Protein AF-A0A920MSK6-F1 (afdb_monomer_lite)

Radius of gyration: 13.4 Å; chains: 1; bounding box: 31×24×31 Å

Foldseek 3Di:
DPPVVQVVQLPQADQADPVGDGNFAAADDAQDDPPHSRYGHHDHPCVVVRVVVRVVRSVVVVVCSVVVVVVVVVVD

Secondary structure (DSSP, 8-state):
---HHHHHTTTT--SB-TTS-B---EEESSPPPTT-TTEEEPPTT-HHHHHHHHHHHHHHHHHHHHHHHHHHHHT-

Structure (mmCIF, N/CA/C/O backbone):
data_AF-A0A920MSK6-F1
#
_entry.id   AF-A0A920MSK6-F1
#
loop_
_atom_site.group_PDB
_atom_site.id
_atom_site.type_symbol
_atom_site.label_atom_id
_atom_site.label_alt_id
_atom_site.label_comp_id
_atom_site.label_asym_id
_atom_site.label_entity_id
_atom_site.label_seq_id
_atom_site.pdbx_PDB_ins_code
_atom_site.Cartn_x
_atom_site.Cartn_y
_atom_site.Cartn_z
_atom_site.occupancy
_atom_site.B_iso_or_equiv
_atom_site.auth_seq_id
_atom_site.auth_comp_id
_atom_site.auth_asym_id
_atom_site.auth_atom_id
_atom_site.pdbx_PDB_model_num
ATOM 1 N N . MET A 1 1 ? -0.480 7.754 -11.568 1.00 61.44 1 MET A N 1
ATOM 2 C CA . MET A 1 1 ? -0.302 6.276 -11.590 1.00 61.44 1 MET A CA 1
ATOM 3 C C . MET A 1 1 ? -1.592 5.712 -12.158 1.00 61.44 1 MET A C 1
ATOM 5 O O . MET A 1 1 ? -2.416 5.165 -11.437 1.00 61.44 1 MET A O 1
ATOM 9 N N . ASP A 1 2 ? -1.799 5.928 -13.455 1.00 71.50 2 ASP A N 1
ATOM 10 C CA . ASP A 1 2 ? -3.158 5.949 -14.033 1.00 71.50 2 ASP A CA 1
ATOM 11 C C . ASP A 1 2 ? -3.353 4.800 -15.025 1.00 71.50 2 ASP A C 1
ATOM 13 O O . ASP A 1 2 ? -4.277 4.778 -15.830 1.00 71.50 2 ASP A O 1
ATOM 17 N N . LYS A 1 3 ? -2.428 3.836 -14.987 1.00 82.12 3 LYS A N 1
ATOM 18 C CA . LYS A 1 3 ? -2.468 2.634 -15.808 1.00 82.12 3 LYS A CA 1
ATOM 19 C C . LYS A 1 3 ? -3.538 1.700 -15.227 1.00 82.12 3 LYS A C 1
ATOM 21 O O . LYS A 1 3 ? -3.352 1.241 -14.098 1.00 82.12 3 LYS A O 1
ATOM 26 N N . PRO A 1 4 ? -4.598 1.354 -15.982 1.00 83.25 4 PRO A N 1
ATOM 27 C CA . PRO A 1 4 ? -5.684 0.51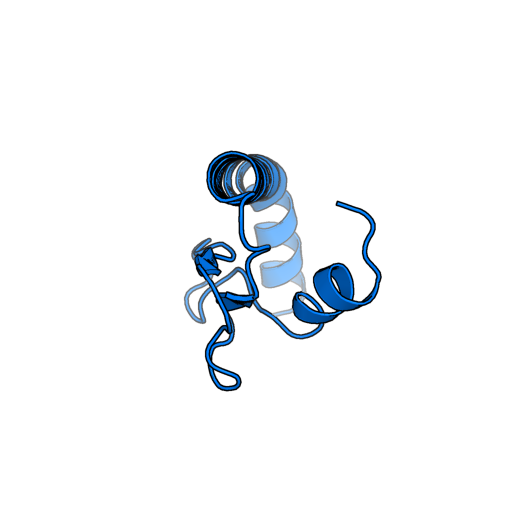6 -15.468 1.00 83.25 4 PRO A CA 1
ATOM 28 C C . PRO A 1 4 ? -5.200 -0.849 -14.974 1.00 83.25 4 PRO A C 1
ATOM 30 O O . PRO A 1 4 ? -5.634 -1.324 -13.933 1.00 83.25 4 PRO A O 1
ATOM 33 N N . TRP A 1 5 ? -4.226 -1.447 -15.669 1.00 83.56 5 TRP A N 1
ATOM 34 C CA . TRP A 1 5 ? -3.636 -2.723 -15.257 1.00 83.56 5 TRP A CA 1
ATOM 35 C C . TRP A 1 5 ? -2.957 -2.645 -13.882 1.00 83.56 5 TRP A C 1
ATOM 37 O O . TRP A 1 5 ? -3.025 -3.600 -13.121 1.00 83.56 5 TRP A O 1
ATOM 47 N N . PHE A 1 6 ? -2.341 -1.508 -13.542 1.00 81.81 6 PHE A N 1
ATOM 48 C CA . PHE A 1 6 ? -1.667 -1.326 -12.257 1.00 81.81 6 PHE A CA 1
ATOM 49 C C . PHE A 1 6 ? -2.689 -1.133 -11.139 1.00 81.81 6 PHE A C 1
ATOM 51 O O . PHE A 1 6 ? -2.549 -1.733 -10.084 1.00 81.81 6 PHE A O 1
ATOM 58 N N . GLN A 1 7 ? -3.745 -0.352 -11.381 1.00 83.81 7 GLN A N 1
ATOM 59 C CA . GLN A 1 7 ? -4.833 -0.166 -10.415 1.00 83.81 7 GLN A CA 1
ATOM 60 C C . GLN A 1 7 ? -5.583 -1.477 -10.143 1.00 83.81 7 GLN A C 1
ATOM 62 O O . GLN A 1 7 ? -5.896 -1.779 -8.994 1.00 83.81 7 GLN A O 1
AT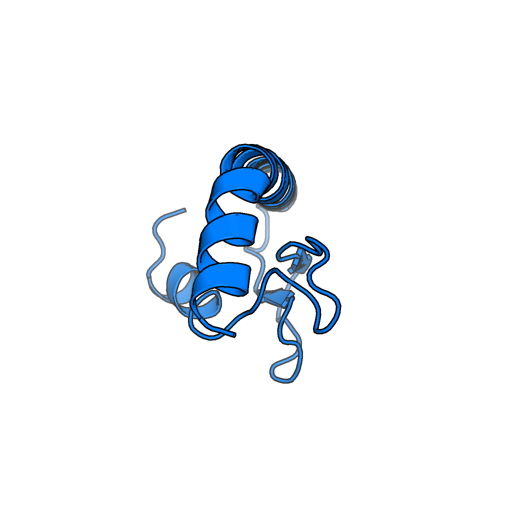OM 67 N N . ASN A 1 8 ? -5.788 -2.297 -11.176 1.00 85.56 8 ASN A N 1
ATOM 68 C CA . ASN A 1 8 ? -6.423 -3.606 -11.038 1.00 85.56 8 ASN A CA 1
ATOM 69 C C . ASN A 1 8 ? -5.625 -4.571 -10.152 1.00 85.56 8 ASN A C 1
ATOM 71 O O . ASN A 1 8 ? -6.234 -5.412 -9.498 1.00 85.56 8 ASN A O 1
ATOM 75 N N . ASN A 1 9 ? -4.298 -4.427 -10.059 1.00 83.88 9 ASN A N 1
ATOM 76 C CA . ASN A 1 9 ? -3.481 -5.275 -9.185 1.00 83.88 9 ASN A CA 1
ATOM 77 C C . ASN A 1 9 ? -3.789 -5.080 -7.691 1.00 83.88 9 ASN A C 1
ATOM 79 O O . ASN A 1 9 ? -3.476 -5.960 -6.894 1.00 83.88 9 ASN A O 1
ATOM 83 N N . PHE A 1 10 ? -4.413 -3.961 -7.304 1.00 83.75 10 PHE A N 1
ATOM 84 C CA . PHE A 1 10 ? -4.830 -3.701 -5.922 1.00 83.75 10 PHE A CA 1
ATOM 85 C C . PHE A 1 10 ? -6.191 -4.322 -5.583 1.00 83.75 10 PHE A C 1
ATOM 87 O O . PHE A 1 10 ? -6.529 -4.457 -4.408 1.00 83.75 10 PHE A O 1
ATOM 94 N N . VAL A 1 11 ? -6.991 -4.699 -6.584 1.00 84.31 11 VAL A N 1
ATOM 95 C CA . VAL A 1 11 ? -8.320 -5.276 -6.357 1.00 84.31 11 VAL A CA 1
ATOM 96 C C . VAL A 1 11 ? -8.169 -6.669 -5.746 1.00 84.31 11 VAL A C 1
ATOM 98 O O . VAL A 1 11 ? -7.469 -7.523 -6.281 1.00 84.31 11 VAL A O 1
ATOM 101 N N . GLY A 1 12 ? -8.825 -6.898 -4.607 1.00 83.50 12 GLY A N 1
ATOM 102 C CA . GLY A 1 12 ? -8.757 -8.163 -3.866 1.00 83.50 12 GLY A CA 1
ATOM 103 C C . GLY A 1 12 ? -7.567 -8.281 -2.908 1.00 83.50 12 GLY A C 1
ATOM 104 O O . GLY A 1 12 ? -7.551 -9.199 -2.092 1.00 83.50 12 GLY A O 1
ATOM 105 N N . LYS A 1 13 ? -6.615 -7.340 -2.949 1.00 86.94 13 LYS A N 1
ATOM 106 C CA . LYS A 1 13 ? -5.519 -7.272 -1.977 1.00 86.94 13 LYS A CA 1
ATOM 107 C C . LYS A 1 13 ? -6.017 -6.764 -0.630 1.00 86.94 13 LYS A C 1
ATOM 109 O O . LYS A 1 13 ? -6.997 -6.020 -0.537 1.00 86.94 13 LYS A O 1
ATOM 114 N N . ARG A 1 14 ? -5.320 -7.162 0.428 1.00 86.81 14 ARG A N 1
ATOM 115 C CA . ARG A 1 14 ? -5.585 -6.734 1.801 1.00 86.81 14 ARG A CA 1
ATOM 116 C C . ARG A 1 14 ? -4.446 -5.844 2.270 1.00 86.81 14 ARG A C 1
ATOM 118 O O . ARG A 1 14 ? -3.322 -5.948 1.807 1.00 86.81 14 ARG A O 1
ATOM 125 N N . PHE A 1 15 ? -4.759 -4.942 3.190 1.00 86.06 15 PHE A N 1
ATOM 126 C CA . PHE A 1 15 ? -3.786 -4.047 3.831 1.00 86.06 15 PHE A CA 1
ATOM 127 C C . PHE A 1 15 ? -3.796 -4.186 5.361 1.00 86.06 15 PHE A C 1
ATOM 129 O O . PHE A 1 15 ? -3.100 -3.456 6.069 1.00 86.06 15 PHE A O 1
ATOM 136 N N . ILE A 1 16 ? -4.602 -5.122 5.864 1.00 85.38 16 ILE A N 1
ATOM 137 C CA . ILE A 1 16 ? -4.810 -5.453 7.271 1.00 85.38 16 ILE A CA 1
ATOM 138 C C . ILE A 1 16 ? -4.560 -6.956 7.422 1.00 85.38 16 ILE A C 1
ATOM 140 O O . ILE A 1 16 ? -5.019 -7.721 6.573 1.00 85.38 16 ILE A O 1
ATOM 144 N N . ASP A 1 17 ? -3.863 -7.362 8.481 1.00 84.56 17 ASP A N 1
ATOM 145 C CA . ASP A 1 17 ? -3.691 -8.778 8.824 1.00 84.56 17 ASP A CA 1
ATOM 146 C C . ASP A 1 17 ? -4.920 -9.354 9.560 1.00 84.56 17 ASP A C 1
ATOM 148 O O . ASP A 1 17 ? -5.806 -8.626 10.011 1.00 84.56 17 ASP A O 1
ATOM 152 N N . ASP A 1 18 ? -4.964 -10.673 9.756 1.00 82.12 18 ASP A N 1
ATOM 153 C CA . ASP A 1 18 ? -6.068 -11.334 10.476 1.00 82.12 18 ASP A CA 1
ATOM 154 C C . ASP A 1 18 ? -6.194 -10.894 11.949 1.00 82.12 18 ASP A C 1
ATOM 156 O O . ASP A 1 18 ? -7.210 -11.137 12.598 1.00 82.12 18 ASP A O 1
ATOM 160 N N . LYS A 1 19 ? -5.169 -10.227 12.493 1.00 79.56 19 LYS A N 1
ATOM 161 C CA . LYS A 1 19 ? -5.146 -9.672 13.853 1.00 79.56 19 LYS A CA 1
ATOM 162 C C . LYS A 1 19 ? -5.613 -8.212 13.898 1.00 79.56 19 LYS A C 1
ATOM 164 O O . LYS A 1 19 ? -5.697 -7.632 14.980 1.00 79.56 19 LYS A O 1
ATOM 169 N N . GLY A 1 20 ? -5.928 -7.608 12.753 1.00 78.44 20 GLY A N 1
ATOM 170 C CA . GLY A 1 20 ? -6.381 -6.228 12.646 1.00 78.44 20 GLY A CA 1
ATOM 171 C C . GLY A 1 20 ? -5.266 -5.175 12.608 1.00 78.44 20 GLY A C 1
ATOM 172 O O . GLY A 1 20 ? -5.582 -3.982 12.697 1.00 78.44 20 GLY A O 1
ATOM 173 N N . ASN A 1 21 ? -4.001 -5.566 12.454 1.00 83.75 21 ASN A N 1
ATOM 174 C CA . ASN A 1 21 ? -2.873 -4.650 12.304 1.00 83.75 21 ASN A CA 1
ATOM 175 C C . ASN A 1 21 ? -2.750 -4.162 10.862 1.00 83.75 21 ASN A C 1
ATOM 177 O O . ASN A 1 21 ? -2.930 -4.921 9.910 1.00 83.75 21 ASN A O 1
ATOM 181 N N . LEU A 1 22 ? -2.396 -2.887 10.706 1.00 84.56 22 LEU A N 1
ATOM 182 C CA . LEU A 1 22 ? -2.116 -2.294 9.407 1.00 84.56 22 LEU A CA 1
ATOM 183 C C . LEU A 1 22 ? -0.751 -2.761 8.892 1.00 84.56 22 LEU A C 1
ATOM 185 O O . LEU A 1 22 ? 0.284 -2.334 9.401 1.00 84.56 22 LEU A O 1
ATOM 189 N N . VAL A 1 23 ? -0.767 -3.614 7.870 1.00 84.25 23 VAL A N 1
ATOM 190 C CA . VAL A 1 23 ? 0.434 -4.127 7.192 1.00 84.25 23 VAL A CA 1
ATOM 191 C C . VAL A 1 23 ? 0.728 -3.386 5.885 1.00 84.25 23 VAL A C 1
ATOM 193 O O . VAL A 1 23 ? 1.882 -3.319 5.473 1.00 84.25 23 VAL A O 1
ATOM 196 N N . GLY A 1 24 ? -0.283 -2.753 5.277 1.00 85.31 24 GLY A N 1
ATOM 197 C CA . GLY A 1 24 ? -0.138 -2.006 4.024 1.00 85.31 24 GLY A CA 1
ATOM 198 C C . GLY A 1 24 ? -0.090 -2.898 2.780 1.00 85.31 24 GLY A C 1
ATOM 199 O O . GLY A 1 24 ? -0.408 -4.082 2.840 1.00 85.31 24 GLY A O 1
ATOM 200 N N . ILE A 1 25 ? 0.279 -2.300 1.643 1.00 88.12 25 ILE A N 1
ATOM 201 C CA . ILE A 1 25 ? 0.482 -2.993 0.362 1.00 88.12 25 ILE A CA 1
ATOM 202 C C . ILE A 1 25 ? 1.859 -2.608 -0.168 1.00 88.12 25 ILE A C 1
ATOM 204 O O . ILE A 1 25 ? 2.163 -1.425 -0.320 1.00 88.12 25 ILE A O 1
ATOM 208 N N . LYS A 1 26 ? 2.673 -3.612 -0.478 1.00 87.06 26 LYS A N 1
ATOM 209 C CA . LYS A 1 26 ? 4.042 -3.458 -0.953 1.00 87.06 26 LYS A CA 1
ATOM 210 C C . LYS A 1 26 ? 4.095 -3.537 -2.473 1.00 87.06 26 LYS A C 1
ATOM 212 O O . LYS A 1 26 ? 3.562 -4.459 -3.089 1.00 87.06 26 LYS A O 1
ATOM 217 N N . VAL A 1 27 ? 4.788 -2.584 -3.088 1.00 87.25 27 VAL A N 1
ATOM 218 C CA . VAL A 1 27 ? 4.962 -2.540 -4.544 1.00 87.25 27 VAL A CA 1
ATOM 219 C C . VAL A 1 27 ? 6.322 -3.143 -4.894 1.00 87.25 27 VAL A C 1
ATOM 221 O O . VAL A 1 27 ? 7.363 -2.550 -4.605 1.00 87.25 27 VAL A O 1
ATOM 224 N N . VAL A 1 28 ? 6.347 -4.333 -5.499 1.00 86.81 28 VAL A N 1
ATOM 225 C CA . VAL A 1 28 ? 7.610 -5.048 -5.759 1.00 86.81 28 VAL A CA 1
ATOM 226 C C . VAL A 1 28 ? 8.207 -4.696 -7.117 1.00 86.81 28 VAL A C 1
ATOM 228 O O . VAL A 1 28 ? 7.504 -4.423 -8.082 1.00 86.81 28 VAL A O 1
ATOM 231 N N . LYS A 1 29 ? 9.537 -4.723 -7.241 1.00 80.06 29 LYS A N 1
ATOM 232 C CA . LYS A 1 29 ? 10.198 -4.474 -8.528 1.00 80.06 29 LYS A CA 1
ATOM 233 C C . LYS A 1 29 ? 9.975 -5.667 -9.468 1.00 80.06 29 LYS A C 1
ATOM 235 O O . LYS A 1 29 ? 10.676 -6.666 -9.359 1.00 80.06 29 LYS A O 1
ATOM 240 N N . GLY A 1 30 ? 9.048 -5.531 -10.414 1.00 81.38 30 GLY A N 1
ATOM 241 C CA . GLY A 1 30 ? 8.687 -6.588 -11.360 1.00 81.38 30 GLY A CA 1
ATOM 242 C C . GLY A 1 30 ? 7.285 -7.120 -11.085 1.00 81.38 30 GLY A C 1
ATOM 243 O O . GLY A 1 30 ? 6.378 -6.328 -10.845 1.00 81.38 30 GLY A O 1
ATOM 244 N N . LYS A 1 31 ? 7.115 -8.444 -11.142 1.00 82.25 31 LYS A N 1
ATOM 245 C CA . LYS A 1 31 ? 5.838 -9.100 -10.847 1.00 82.25 31 LYS A CA 1
ATOM 246 C C . LYS A 1 31 ? 5.750 -9.485 -9.371 1.00 82.25 31 LYS A C 1
ATOM 248 O O . LYS A 1 31 ? 6.702 -10.055 -8.841 1.00 82.25 31 LYS A O 1
ATOM 253 N N . ALA A 1 32 ? 4.624 -9.176 -8.744 1.00 86.00 32 ALA A N 1
ATOM 254 C CA . ALA A 1 32 ? 4.248 -9.665 -7.429 1.00 86.00 32 ALA A CA 1
ATOM 255 C C . ALA A 1 32 ? 3.888 -11.146 -7.472 1.00 86.00 32 ALA A C 1
ATOM 257 O O . ALA A 1 32 ? 3.508 -11.688 -8.514 1.00 86.00 32 ALA A O 1
ATOM 258 N N . ASP A 1 33 ? 4.000 -11.794 -6.315 1.00 82.69 33 ASP A N 1
ATOM 259 C CA . ASP A 1 33 ? 3.453 -13.131 -6.148 1.00 82.69 33 ASP A CA 1
ATOM 260 C C . ASP A 1 33 ? 1.924 -13.068 -6.266 1.00 82.69 33 ASP A C 1
ATOM 262 O O . ASP A 1 33 ? 1.249 -12.293 -5.582 1.00 82.69 33 ASP A O 1
ATOM 266 N N . VAL A 1 34 ? 1.373 -13.902 -7.146 1.00 78.00 34 VAL A N 1
ATOM 267 C CA . VAL A 1 34 ? -0.072 -14.006 -7.378 1.00 78.00 34 VAL A CA 1
ATOM 268 C C . VAL A 1 34 ? -0.793 -14.461 -6.107 1.00 78.00 34 VAL A C 1
ATOM 270 O O . VAL A 1 34 ? -1.927 -14.048 -5.875 1.00 78.00 34 VAL A O 1
ATOM 273 N N . ASN A 1 35 ? -0.118 -15.245 -5.261 1.00 82.31 35 ASN A N 1
ATOM 274 C CA . ASN A 1 35 ? -0.658 -15.749 -3.999 1.00 82.31 35 ASN A CA 1
ATOM 275 C C . ASN A 1 35 ? -0.476 -14.776 -2.827 1.00 82.31 35 ASN A C 1
ATOM 277 O O . ASN A 1 35 ? -0.948 -15.055 -1.728 1.00 82.31 35 ASN A O 1
ATOM 281 N N . SER A 1 36 ? 0.233 -13.660 -3.020 1.00 83.25 36 SER A N 1
ATOM 282 C CA . SER A 1 36 ? 0.441 -12.688 -1.951 1.00 83.25 36 SER A CA 1
ATOM 283 C C . SER A 1 36 ? -0.729 -11.721 -1.870 1.00 83.25 36 SER A C 1
ATOM 285 O O . SER A 1 36 ? -0.999 -10.980 -2.814 1.00 83.25 36 SER A O 1
ATOM 287 N N . ASP A 1 37 ? -1.386 -11.656 -0.717 1.00 84.81 37 ASP A N 1
ATOM 288 C CA . ASP A 1 37 ? -2.481 -10.711 -0.475 1.00 84.81 37 ASP A CA 1
ATOM 289 C C . ASP A 1 37 ? -2.009 -9.262 -0.291 1.00 84.81 37 ASP A C 1
ATOM 291 O O . ASP A 1 37 ? -2.831 -8.349 -0.327 1.00 84.81 37 ASP A O 1
ATOM 295 N N . TYR A 1 38 ? -0.701 -9.042 -0.127 1.00 87.75 38 TYR A N 1
ATOM 296 C CA . TYR A 1 38 ? -0.121 -7.757 0.278 1.00 87.75 38 TYR A CA 1
ATOM 297 C C . TYR A 1 38 ? 0.878 -7.190 -0.737 1.00 87.75 38 TYR A C 1
ATOM 299 O O . TYR A 1 38 ? 1.477 -6.147 -0.480 1.00 87.75 38 TYR A O 1
ATOM 307 N N . GLU A 1 39 ? 1.100 -7.857 -1.873 1.00 88.31 39 GLU A N 1
ATOM 308 C CA . GLU A 1 39 ? 2.059 -7.416 -2.892 1.00 88.31 39 GLU A CA 1
ATOM 309 C C . GLU A 1 39 ? 1.386 -7.118 -4.237 1.00 88.31 39 GLU A C 1
ATOM 311 O O . GLU A 1 39 ? 0.452 -7.805 -4.657 1.00 88.31 39 GLU A O 1
ATOM 316 N N . VAL A 1 40 ? 1.887 -6.088 -4.925 1.00 88.25 40 VAL A N 1
ATOM 317 C CA . VAL A 1 40 ? 1.441 -5.678 -6.268 1.00 88.25 40 VAL A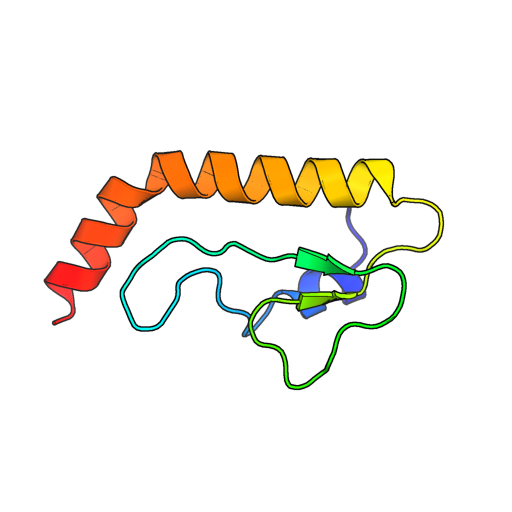 CA 1
ATOM 318 C C . VAL A 1 40 ? 2.623 -5.407 -7.196 1.00 88.25 40 VAL A C 1
ATOM 320 O O . VAL A 1 40 ? 3.710 -5.026 -6.746 1.00 88.25 40 VAL A O 1
ATOM 323 N N . ASP A 1 41 ? 2.408 -5.598 -8.500 1.00 86.94 41 ASP A N 1
ATOM 324 C CA . ASP A 1 41 ? 3.444 -5.384 -9.514 1.00 86.94 41 ASP A CA 1
ATOM 325 C C . ASP A 1 41 ? 3.915 -3.933 -9.523 1.00 86.94 41 ASP A C 1
ATOM 327 O O . ASP A 1 41 ? 3.113 -3.005 -9.624 1.00 86.94 41 ASP A O 1
ATOM 331 N N . GLY A 1 42 ? 5.224 -3.726 -9.499 1.00 84.38 42 GLY A N 1
ATOM 332 C CA . GLY A 1 42 ? 5.825 -2.408 -9.629 1.00 84.38 42 GLY A CA 1
ATOM 333 C C . GLY A 1 42 ? 6.080 -2.015 -11.073 1.00 84.38 42 GLY A C 1
ATOM 334 O O . GLY A 1 42 ? 6.338 -2.834 -11.957 1.00 84.38 42 GLY A O 1
ATOM 335 N N . ILE A 1 43 ? 6.078 -0.707 -11.313 1.00 82.50 43 ILE A N 1
ATOM 336 C CA . ILE A 1 43 ? 6.417 -0.154 -12.621 1.00 82.50 43 ILE A CA 1
ATOM 337 C C . ILE A 1 43 ? 7.941 -0.071 -12.745 1.00 82.50 43 ILE A C 1
ATOM 339 O O . ILE A 1 43 ? 8.610 0.636 -11.986 1.00 82.50 43 ILE A O 1
ATOM 343 N N . SER A 1 44 ? 8.494 -0.782 -13.731 1.00 80.38 44 SER A N 1
ATOM 344 C CA . SER A 1 44 ? 9.926 -0.724 -14.043 1.00 80.38 44 SER A CA 1
ATOM 345 C C . SER A 1 44 ? 10.366 0.719 -14.318 1.00 80.38 44 SER A C 1
ATOM 347 O O . SER A 1 44 ? 9.717 1.439 -15.073 1.00 80.38 44 SER A O 1
ATOM 349 N N . GLY A 1 45 ? 11.454 1.154 -13.676 1.00 80.31 45 GLY A N 1
ATOM 350 C CA . GLY A 1 45 ? 11.970 2.526 -13.772 1.00 80.31 45 GLY A CA 1
ATOM 351 C C . GLY A 1 45 ? 11.299 3.547 -12.842 1.00 80.31 45 GLY A C 1
ATOM 352 O O . GLY A 1 45 ? 11.792 4.663 -12.731 1.00 80.31 45 GLY A O 1
ATOM 353 N N . ALA A 1 46 ? 10.240 3.174 -12.114 1.00 83.19 46 ALA A N 1
ATOM 354 C CA . ALA A 1 46 ? 9.516 4.060 -11.197 1.00 83.19 46 ALA A CA 1
ATOM 355 C C . ALA A 1 46 ? 9.610 3.608 -9.726 1.00 83.19 46 ALA A C 1
ATOM 357 O O . ALA A 1 46 ? 8.660 3.758 -8.954 1.00 83.19 46 ALA A O 1
ATOM 358 N N . THR A 1 47 ? 10.750 3.044 -9.313 1.00 81.38 47 THR A N 1
ATOM 359 C CA . THR A 1 47 ? 10.948 2.518 -7.948 1.00 81.38 47 THR A CA 1
ATOM 360 C C . THR A 1 47 ? 10.752 3.590 -6.873 1.00 81.38 47 THR A C 1
ATOM 362 O O . THR A 1 47 ? 10.115 3.326 -5.858 1.00 81.38 47 THR A O 1
ATOM 365 N N . ILE A 1 48 ? 11.255 4.811 -7.096 1.00 83.38 48 ILE A N 1
ATOM 366 C CA . ILE A 1 48 ? 11.126 5.924 -6.137 1.00 83.38 48 ILE A CA 1
ATOM 367 C C . ILE A 1 48 ? 9.652 6.303 -5.962 1.00 83.38 48 ILE A C 1
ATOM 369 O O . ILE A 1 48 ? 9.167 6.394 -4.837 1.00 83.38 48 ILE A O 1
ATOM 373 N N . THR A 1 49 ? 8.920 6.450 -7.068 1.00 84.81 49 THR A N 1
ATOM 374 C CA . THR A 1 49 ? 7.484 6.755 -7.044 1.00 84.81 49 THR A CA 1
ATOM 375 C C . THR A 1 49 ? 6.681 5.633 -6.389 1.00 84.81 49 THR A C 1
ATOM 377 O O . THR A 1 49 ? 5.771 5.912 -5.618 1.00 84.81 49 THR A O 1
ATOM 380 N N . SER A 1 50 ? 7.041 4.373 -6.647 1.00 83.69 50 SER A N 1
ATOM 381 C CA . SER A 1 50 ? 6.385 3.199 -6.053 1.00 83.69 50 SER A CA 1
ATOM 382 C C . SER A 1 50 ? 6.563 3.163 -4.533 1.00 83.69 50 SER A C 1
ATOM 384 O O . SER A 1 50 ? 5.594 2.974 -3.807 1.00 83.69 50 SER A O 1
ATOM 386 N N . LYS A 1 51 ? 7.777 3.441 -4.043 1.00 84.31 51 LYS A N 1
ATOM 387 C CA . LYS A 1 51 ? 8.068 3.510 -2.604 1.00 84.31 51 LYS A CA 1
ATOM 388 C C . LYS A 1 51 ? 7.389 4.702 -1.922 1.00 84.31 51 LYS A C 1
ATOM 390 O O . LYS A 1 51 ? 6.929 4.593 -0.785 1.00 84.31 51 LYS A O 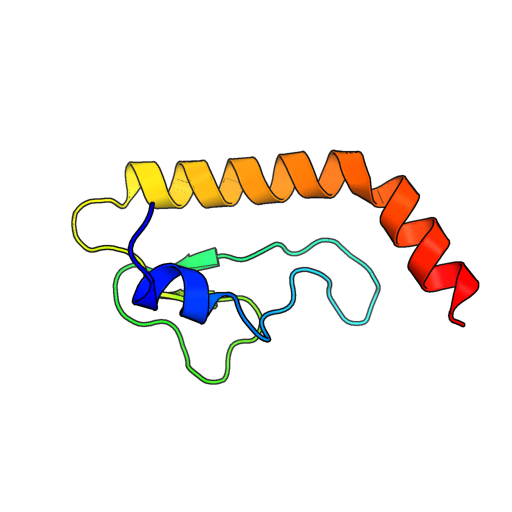1
ATOM 395 N N . GLY A 1 52 ? 7.310 5.836 -2.620 1.00 86.75 52 GLY A N 1
ATOM 396 C CA . GLY A 1 52 ? 6.548 6.998 -2.164 1.00 86.75 52 GLY A CA 1
ATOM 397 C C . GLY A 1 52 ? 5.057 6.685 -2.032 1.00 86.75 52 GLY A C 1
ATOM 398 O O . GLY A 1 52 ? 4.463 7.010 -1.011 1.00 86.75 52 GLY A O 1
ATOM 399 N N . LEU A 1 53 ? 4.478 5.993 -3.020 1.00 85.25 53 LEU A N 1
ATOM 400 C CA . LEU A 1 53 ? 3.082 5.554 -2.990 1.00 85.25 53 LEU A CA 1
ATOM 401 C C . LEU A 1 53 ? 2.807 4.572 -1.844 1.00 85.25 53 LEU A C 1
ATOM 403 O O . LEU A 1 53 ? 1.816 4.741 -1.147 1.00 85.25 53 LEU A O 1
ATOM 407 N N . GLU A 1 54 ? 3.678 3.585 -1.628 1.00 85.69 54 GLU A N 1
ATOM 408 C CA . GLU A 1 54 ? 3.573 2.634 -0.511 1.00 85.69 54 GLU A CA 1
ATOM 409 C C . GLU A 1 54 ? 3.544 3.358 0.842 1.00 85.69 54 GLU A C 1
ATOM 411 O O . GLU A 1 54 ? 2.653 3.131 1.659 1.00 85.69 54 GLU A O 1
ATOM 416 N N . THR A 1 55 ? 4.480 4.288 1.048 1.00 87.94 55 THR A N 1
ATOM 417 C CA . THR A 1 55 ? 4.571 5.058 2.298 1.00 87.94 55 THR A CA 1
ATOM 418 C C . THR A 1 55 ? 3.343 5.944 2.484 1.00 87.94 55 THR A C 1
ATOM 420 O O . THR A 1 55 ? 2.723 5.934 3.545 1.00 87.94 55 THR A O 1
ATOM 423 N N . PHE A 1 56 ? 2.952 6.662 1.428 1.00 88.12 56 PHE A N 1
ATOM 424 C CA . PHE A 1 56 ? 1.769 7.515 1.433 1.00 88.12 56 PHE A CA 1
ATOM 425 C C . PHE A 1 56 ? 0.506 6.718 1.760 1.00 88.12 56 PHE A C 1
ATOM 427 O O . PHE A 1 56 ? -0.281 7.149 2.594 1.00 88.12 56 PHE A O 1
ATOM 434 N N . LEU A 1 57 ? 0.333 5.542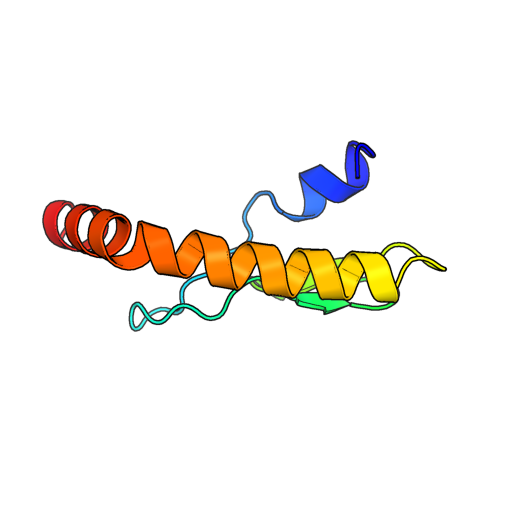 1.153 1.00 86.62 57 LEU A N 1
ATOM 435 C CA . LEU A 1 57 ? -0.821 4.683 1.385 1.00 86.62 57 LEU A CA 1
ATOM 436 C C . LEU A 1 57 ? -0.892 4.227 2.846 1.00 86.62 57 LEU A C 1
ATOM 438 O O . LEU A 1 57 ? -1.949 4.326 3.461 1.00 86.62 57 LEU A O 1
ATOM 442 N N . VAL A 1 58 ? 0.221 3.764 3.423 1.00 87.06 58 VAL A N 1
ATOM 443 C CA . VAL A 1 58 ? 0.266 3.353 4.836 1.00 87.06 58 VAL A CA 1
ATOM 444 C C . VAL A 1 58 ? -0.044 4.527 5.761 1.00 87.06 58 VAL A C 1
ATOM 446 O O . VAL A 1 58 ? -0.845 4.383 6.684 1.00 87.06 58 VAL A O 1
ATOM 449 N N . ASP A 1 59 ? 0.548 5.692 5.514 1.00 89.81 59 ASP A N 1
ATOM 450 C CA . ASP A 1 59 ? 0.327 6.872 6.348 1.00 89.81 59 ASP A CA 1
ATOM 451 C C . ASP A 1 59 ? -1.104 7.400 6.247 1.00 89.81 59 ASP A C 1
ATOM 453 O O . ASP A 1 59 ? -1.672 7.821 7.256 1.00 89.81 59 ASP A O 1
ATOM 457 N N . ASP A 1 60 ? -1.725 7.348 5.069 1.00 89.12 60 ASP A N 1
ATOM 458 C CA . ASP A 1 60 ? -3.124 7.740 4.920 1.00 89.12 60 ASP A CA 1
ATOM 459 C C . ASP A 1 60 ? -4.053 6.725 5.594 1.00 89.12 60 ASP A C 1
ATOM 461 O O . ASP A 1 60 ? -4.907 7.108 6.394 1.00 89.12 60 ASP A O 1
ATOM 465 N N . LEU A 1 61 ? -3.828 5.422 5.393 1.00 86.69 61 LEU A N 1
ATOM 466 C CA . LEU A 1 61 ? -4.598 4.366 6.056 1.00 86.69 61 LEU A CA 1
ATOM 467 C C . LEU A 1 61 ? -4.491 4.429 7.586 1.00 86.69 61 LEU A C 1
ATOM 469 O O . LEU A 1 61 ? -5.480 4.162 8.268 1.00 86.69 61 LEU A O 1
ATOM 473 N N . ARG A 1 62 ? -3.341 4.841 8.141 1.00 87.69 62 ARG A N 1
ATOM 474 C CA . ARG A 1 62 ? -3.183 5.105 9.583 1.00 87.69 62 ARG A CA 1
ATOM 475 C C . ARG A 1 62 ? -4.120 6.197 10.084 1.00 87.69 62 ARG A C 1
ATOM 477 O O . ARG A 1 62 ? -4.704 6.048 11.153 1.00 87.69 62 ARG A O 1
ATOM 484 N N . LYS A 1 63 ? -4.315 7.276 9.321 1.00 89.50 63 LYS A N 1
ATOM 485 C CA . LYS A 1 63 ? -5.249 8.352 9.707 1.00 89.50 63 LYS A CA 1
ATOM 486 C C . LYS A 1 63 ? -6.689 7.845 9.774 1.00 89.50 63 LYS A C 1
ATOM 488 O O . LYS A 1 63 ? -7.449 8.269 10.640 1.00 89.50 63 LYS A O 1
ATOM 493 N N . TYR A 1 64 ? -7.045 6.912 8.893 1.00 87.44 64 TYR A N 1
ATOM 494 C CA . TYR A 1 64 ? -8.360 6.268 8.873 1.00 87.44 64 TYR A CA 1
ATOM 495 C C . TYR A 1 64 ? -8.462 5.047 9.798 1.00 87.44 64 TYR A C 1
ATOM 497 O O . TYR A 1 64 ? -9.556 4.514 9.981 1.00 87.44 64 TYR A O 1
ATOM 505 N N . GLU A 1 65 ? -7.377 4.614 10.444 1.00 84.81 65 GLU A N 1
ATOM 506 C CA . GLU A 1 65 ? -7.369 3.449 11.335 1.00 84.81 65 GLU A CA 1
ATOM 507 C C . GLU A 1 65 ? -8.444 3.517 12.438 1.00 84.81 65 GLU A C 1
ATOM 509 O O . GLU A 1 65 ? -9.115 2.506 12.658 1.00 84.81 65 GLU A O 1
ATOM 514 N N . PRO A 1 66 ? -8.709 4.664 13.104 1.00 86.56 66 PRO A N 1
ATOM 515 C CA . PRO A 1 66 ? -9.791 4.758 14.087 1.00 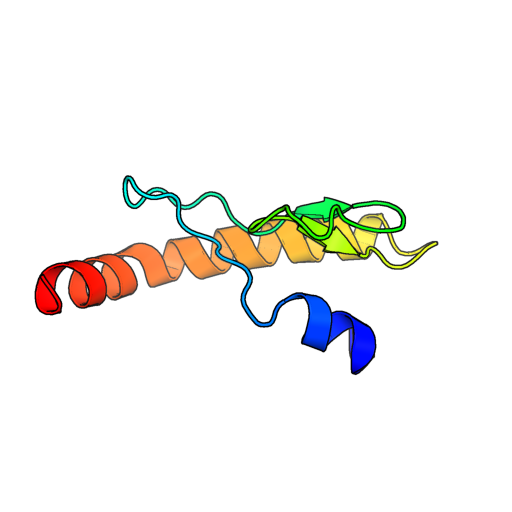86.56 66 PRO A CA 1
ATOM 516 C C . PRO A 1 66 ? -11.176 4.504 13.478 1.00 86.56 66 PRO A C 1
ATOM 518 O O . PRO A 1 66 ? -12.039 3.901 14.117 1.00 86.56 66 PRO A O 1
ATOM 521 N N . PHE A 1 67 ? -11.391 4.940 12.237 1.00 87.12 67 PHE A N 1
ATOM 522 C CA . PHE A 1 67 ? -12.630 4.711 11.499 1.00 87.12 67 PHE A CA 1
ATOM 523 C C . PHE A 1 67 ? -12.761 3.239 11.087 1.00 87.12 67 PHE A C 1
ATOM 525 O O . PHE A 1 67 ? -13.783 2.611 11.361 1.00 87.12 67 PHE A O 1
ATOM 532 N N . PHE A 1 68 ? -11.699 2.646 10.539 1.00 84.31 68 PHE A N 1
ATOM 533 C CA . PHE A 1 68 ? -11.677 1.225 10.191 1.00 84.31 68 PHE A CA 1
ATOM 534 C C . PHE A 1 68 ? -11.819 0.315 11.417 1.00 84.31 68 PHE A C 1
ATOM 536 O O . PHE A 1 68 ? -12.509 -0.699 11.348 1.00 84.31 68 PHE A O 1
ATOM 543 N N . LYS A 1 69 ? -11.240 0.686 12.567 1.00 84.06 69 LYS A N 1
ATOM 544 C CA . LYS A 1 69 ? -11.464 0.005 13.855 1.00 84.06 69 LYS A CA 1
ATOM 545 C C . LYS A 1 69 ? -12.945 -0.027 14.217 1.00 84.06 69 LYS A C 1
ATOM 547 O O . LYS A 1 69 ? -13.447 -1.095 14.546 1.00 84.06 69 LYS A O 1
ATOM 552 N N . LYS A 1 70 ? -13.653 1.102 14.098 1.00 85.00 70 LYS A N 1
ATOM 553 C CA . LYS A 1 70 ? -15.100 1.158 14.358 1.00 85.00 70 LYS A CA 1
ATOM 554 C C . LYS A 1 70 ? -15.893 0.263 13.411 1.00 85.00 70 LYS A C 1
ATOM 556 O O . LYS A 1 70 ? -16.744 -0.474 13.885 1.00 85.00 70 LYS A O 1
ATOM 561 N N . ILE A 1 71 ? -15.595 0.281 12.111 1.00 85.25 71 ILE A N 1
ATOM 562 C CA . ILE A 1 71 ? -16.291 -0.567 11.128 1.00 85.25 71 ILE A CA 1
ATOM 563 C C . ILE A 1 71 ? -16.062 -2.055 11.409 1.00 85.25 71 ILE A C 1
ATOM 565 O O . ILE A 1 71 ? -17.008 -2.833 11.374 1.00 85.25 71 ILE A O 1
ATOM 569 N N . ARG A 1 72 ? -14.825 -2.461 11.719 1.00 80.12 72 ARG A N 1
ATOM 570 C CA . ARG A 1 72 ? -14.516 -3.864 12.044 1.00 80.12 72 ARG A CA 1
ATOM 571 C C . ARG A 1 72 ? -15.223 -4.331 13.310 1.00 80.12 72 ARG A C 1
ATOM 573 O O . ARG A 1 72 ? -15.748 -5.432 13.322 1.00 80.12 72 ARG A O 1
ATOM 580 N N . ASN A 1 73 ? -15.270 -3.481 14.335 1.00 75.06 73 ASN A N 1
ATOM 581 C CA . ASN A 1 73 ? -15.949 -3.799 15.589 1.00 75.06 73 ASN A CA 1
ATOM 582 C C . ASN A 1 73 ? -17.480 -3.760 15.466 1.00 75.06 73 ASN A C 1
ATOM 584 O O . ASN A 1 73 ? -18.153 -4.412 16.247 1.00 75.06 73 ASN A O 1
ATOM 588 N N . ALA A 1 74 ? -18.033 -2.981 14.532 1.00 73.44 74 ALA A N 1
ATOM 589 C CA . ALA A 1 74 ? -19.476 -2.907 14.291 1.00 73.44 74 ALA A CA 1
ATOM 590 C C . ALA A 1 74 ? -20.011 -4.074 13.441 1.00 73.44 74 ALA A C 1
ATOM 592 O O . ALA A 1 74 ? -21.214 -4.308 13.428 1.00 73.44 74 ALA A O 1
ATOM 593 N N . ASN A 1 75 ? -19.125 -4.780 12.731 1.00 57.78 75 ASN A N 1
ATOM 594 C CA . ASN A 1 75 ? -19.450 -5.938 11.894 1.00 57.78 75 ASN A CA 1
ATOM 595 C C . ASN A 1 75 ? -19.043 -7.283 12.536 1.00 57.78 75 ASN A C 1
ATOM 597 O O . ASN A 1 75 ? -19.027 -8.296 11.836 1.00 57.78 75 ASN A O 1
ATOM 601 N N . GLY A 1 76 ? -18.675 -7.287 13.823 1.00 50.94 76 GLY A N 1
ATOM 602 C CA . GLY A 1 76 ? -18.448 -8.491 14.632 1.00 50.94 76 GLY A CA 1
ATOM 603 C C . GLY A 1 76 ? -19.569 -8.675 15.641 1.00 50.94 76 GLY A C 1
ATOM 604 O O . GLY A 1 76 ? -19.921 -9.845 15.895 1.00 50.94 76 GLY A O 1
#

pLDDT: mean 83.13, std 6.39, range [50.94, 89.81]

Sequence (76 aa):
MDKPWFQNNFVGKRFIDDKGNLVGIKVVKGKADVNSDYEVDGISGATITSKGLETFLVDDLRKYEPFFKKIRNANG